Protein AF-A0A9E1ZU64-F1 (afdb_monomer)

Nearest PDB structures (foldseek):
  7afq-assembly1_V  TM=8.718E-01  e=1.870E-03  Escherichia coli O26:H11
  1jos-assembly1_A  TM=7.864E-01  e=3.226E-03  Haemophilus influenzae
  7pnv-assembly1_a  TM=5.314E-01  e=1.349E-02  Mus musculus
  7pnu-assembly1_a  TM=5.863E-01  e=4.015E-02  Mus musculus

Secondary structure (DSSP, 8-state):
-EE-TTSSEEEEEE--TTSTTHHHHHHHHHHHHHHHHHHHHHHHT-SS--EEEEEE--HHHHHHHHHHHHTSHHHHHHHHHHHHHHHHHHHHT--

Foldseek 3Di:
DDADPVRQAEEDADADDPNPPVVVVQVVVVVCQVVVQVVCCVVVVDPHGHRYHYDYDCVVVVVVVVVVVCP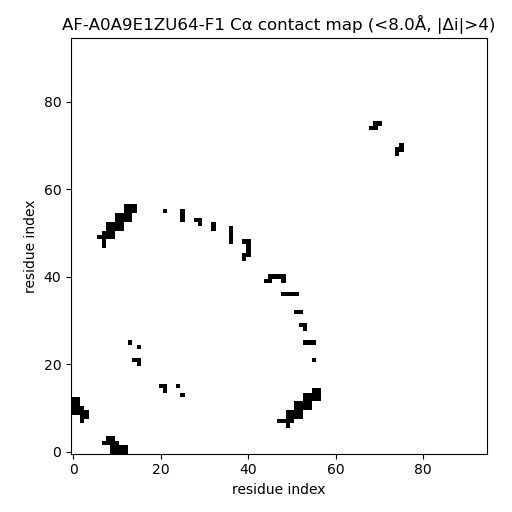DPVNVVVVVVVVVVVVVVVVVVPD

Sequence (95 aa):
VRISPDLKNATAYIMPLGGDQAAEVLEALTRARPFVRKQVGKTMRLRHVPNISFEMDETFDQASKIETLLNDPKVAQDLAAADETLTEESEDHGA

Mean predicted aligned error: 10.08 Å

Radius of gyration: 22.19 Å; Cα contacts (8 Å, |Δi|>4): 74; chains: 1; bounding box: 42×50×46 Å

Solvent-accessible surface area (backbone atoms only — not comparable to full-atom values): 5598 Å² total; per-residue (Å²): 113,49,69,43,96,82,53,54,38,28,42,40,60,45,76,52,87,88,66,5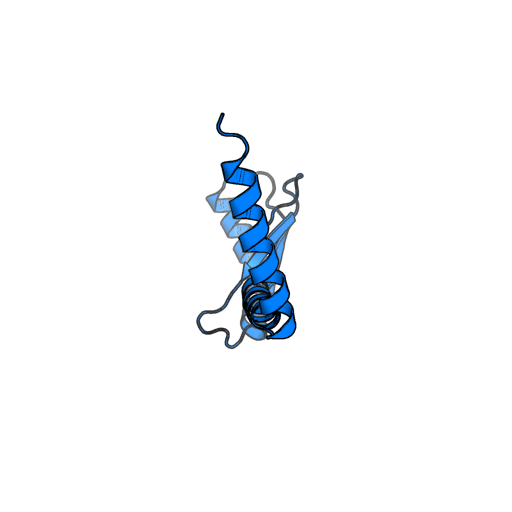6,63,50,68,60,53,51,50,54,49,58,73,40,37,67,59,53,47,52,49,52,27,65,76,68,68,45,95,69,65,39,52,68,47,77,43,74,56,59,65,61,64,50,48,56,51,49,54,54,54,52,66,32,74,73,48,40,54,58,50,54,57,51,52,56,54,56,56,55,62,65,64,70,78,75,125

Structure (mmCIF, N/CA/C/O backbone):
data_AF-A0A9E1ZU64-F1
#
_entry.id   AF-A0A9E1ZU64-F1
#
loop_
_atom_site.group_PDB
_atom_site.id
_atom_site.type_symbol
_atom_site.label_atom_id
_atom_site.label_alt_id
_atom_site.label_comp_id
_atom_site.label_asym_id
_atom_site.label_entity_id
_atom_site.label_seq_id
_atom_site.pdbx_PDB_ins_code
_atom_site.Cartn_x
_atom_site.Cartn_y
_atom_site.Cartn_z
_atom_site.occupancy
_atom_site.B_iso_or_e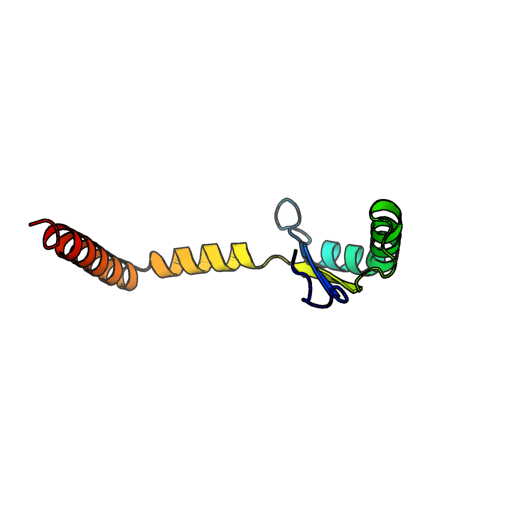quiv
_atom_site.auth_seq_id
_atom_site.auth_comp_id
_atom_site.auth_asym_id
_atom_site.auth_atom_id
_atom_site.pdbx_PDB_model_num
ATOM 1 N N . VAL A 1 1 ? -4.184 3.944 -1.854 1.00 88.75 1 VAL A N 1
ATOM 2 C CA . VAL A 1 1 ? -2.723 3.945 -2.149 1.00 88.75 1 VAL A CA 1
ATOM 3 C C . VAL A 1 1 ? -2.047 4.950 -1.235 1.00 88.75 1 VAL A C 1
ATOM 5 O O . VAL A 1 1 ? -2.580 6.041 -1.080 1.00 88.75 1 VAL A O 1
ATOM 8 N N . ARG A 1 2 ? -0.901 4.602 -0.644 1.00 93.62 2 ARG A N 1
ATOM 9 C CA . ARG A 1 2 ? -0.097 5.486 0.212 1.00 93.62 2 ARG A CA 1
ATOM 10 C C . ARG A 1 2 ? 1.274 5.702 -0.417 1.00 93.62 2 ARG A C 1
ATOM 12 O O . ARG A 1 2 ? 1.887 4.752 -0.885 1.00 93.62 2 ARG A O 1
ATOM 19 N N . ILE A 1 3 ? 1.761 6.937 -0.429 1.00 94.75 3 ILE A N 1
ATOM 20 C CA . ILE A 1 3 ? 3.068 7.290 -0.998 1.00 94.75 3 ILE A CA 1
ATOM 21 C C . ILE A 1 3 ? 3.888 7.989 0.087 1.00 94.75 3 ILE A C 1
ATOM 23 O O . ILE A 1 3 ? 3.342 8.769 0.868 1.00 94.75 3 ILE A O 1
ATOM 27 N N . SER A 1 4 ? 5.184 7.683 0.171 1.00 95.38 4 SER A N 1
ATOM 28 C CA . SER A 1 4 ? 6.086 8.374 1.092 1.00 95.38 4 SER A CA 1
ATOM 29 C C . SER A 1 4 ? 6.282 9.842 0.674 1.00 95.38 4 SER A C 1
ATOM 31 O O . SER A 1 4 ? 6.261 10.140 -0.520 1.00 95.38 4 SER A O 1
ATOM 33 N N . PRO A 1 5 ? 6.523 10.776 1.613 1.00 93.50 5 PRO A N 1
ATOM 34 C CA . PRO A 1 5 ? 6.701 12.196 1.283 1.00 93.50 5 PRO A CA 1
ATOM 35 C C . PRO A 1 5 ? 7.844 12.474 0.295 1.00 93.50 5 PRO A C 1
ATOM 37 O O . PRO A 1 5 ? 7.809 13.453 -0.442 1.00 93.50 5 PRO A O 1
ATOM 40 N N . ASP A 1 6 ? 8.850 11.596 0.257 1.00 93.12 6 ASP A N 1
ATOM 41 C CA . ASP A 1 6 ? 9.989 11.672 -0.662 1.00 93.12 6 ASP A CA 1
ATOM 42 C C . ASP A 1 6 ? 9.740 11.001 -2.028 1.00 93.12 6 ASP A C 1
ATOM 44 O O . ASP A 1 6 ? 10.653 10.931 -2.852 1.00 93.12 6 ASP A O 1
ATOM 48 N N . LEU A 1 7 ? 8.526 10.490 -2.270 1.00 89.81 7 LEU A N 1
ATOM 49 C CA . LEU A 1 7 ? 8.101 9.783 -3.483 1.00 89.81 7 LEU A CA 1
ATOM 50 C C . LEU A 1 7 ? 8.963 8.564 -3.849 1.00 89.81 7 LEU A C 1
ATOM 52 O O . LEU A 1 7 ? 8.928 8.100 -4.990 1.00 89.81 7 LEU A O 1
ATOM 56 N N . LYS A 1 8 ? 9.749 8.024 -2.910 1.00 92.75 8 LYS A N 1
ATOM 57 C CA . LYS A 1 8 ? 10.603 6.855 -3.166 1.00 92.75 8 LYS A CA 1
ATOM 58 C C . LYS A 1 8 ? 9.889 5.535 -2.939 1.00 92.75 8 LYS A C 1
ATOM 60 O O . LYS A 1 8 ? 10.293 4.539 -3.538 1.00 92.75 8 LYS A O 1
ATOM 65 N N . ASN A 1 9 ? 8.845 5.511 -2.116 1.00 95.19 9 ASN A N 1
ATOM 66 C CA . ASN A 1 9 ? 8.094 4.307 -1.778 1.00 95.19 9 ASN A CA 1
ATOM 67 C C . ASN A 1 9 ? 6.595 4.542 -1.976 1.00 95.19 9 ASN A C 1
ATOM 69 O O . ASN A 1 9 ? 6.076 5.617 -1.677 1.00 95.19 9 ASN A O 1
ATOM 73 N N . ALA A 1 10 ? 5.904 3.528 -2.484 1.00 96.19 10 ALA A N 1
ATOM 74 C CA . ALA A 1 10 ? 4.465 3.546 -2.678 1.00 96.19 10 ALA A CA 1
ATOM 75 C C . ALA A 1 10 ? 3.873 2.196 -2.268 1.00 96.19 10 ALA A C 1
ATOM 77 O O . ALA A 1 10 ? 4.291 1.167 -2.787 1.00 96.19 10 ALA A O 1
ATOM 78 N N . THR A 1 11 ? 2.879 2.212 -1.389 1.00 96.06 11 THR A N 1
ATOM 79 C CA . THR A 1 11 ? 2.096 1.040 -0.995 1.00 96.06 11 THR A CA 1
ATOM 80 C C . THR A 1 11 ? 0.748 1.079 -1.707 1.00 96.06 11 THR A C 1
ATOM 82 O O . THR A 1 11 ? -0.047 2.012 -1.528 1.00 96.06 11 THR A O 1
ATOM 85 N N . ALA A 1 12 ? 0.482 0.071 -2.532 1.00 95.00 12 ALA A N 1
ATOM 86 C CA . ALA A 1 12 ? -0.818 -0.150 -3.147 1.00 95.00 12 ALA A CA 1
ATOM 87 C C . ALA A 1 12 ? -1.609 -1.174 -2.321 1.00 95.00 12 ALA A C 1
ATOM 89 O O . ALA A 1 12 ? -1.220 -2.337 -2.246 1.00 95.00 12 ALA A O 1
ATOM 90 N N . TYR A 1 13 ? -2.704 -0.717 -1.712 1.00 93.62 13 TYR A N 1
ATOM 91 C CA . TYR A 1 13 ? -3.651 -1.565 -0.988 1.00 93.62 13 TYR A CA 1
ATOM 92 C C . TYR A 1 13 ? -4.581 -2.272 -1.969 1.00 93.62 13 TYR A C 1
ATOM 94 O O . TYR A 1 13 ? -5.042 -1.647 -2.931 1.00 93.62 13 TYR A O 1
ATOM 102 N N . ILE A 1 14 ? -4.804 -3.566 -1.755 1.00 91.31 14 ILE A N 1
ATOM 103 C CA . ILE A 1 14 ? -5.496 -4.450 -2.690 1.00 91.31 14 ILE A CA 1
ATOM 104 C C . ILE A 1 14 ? -6.608 -5.194 -1.976 1.00 91.31 14 ILE A C 1
ATOM 106 O O . ILE A 1 14 ? -6.418 -5.737 -0.891 1.00 91.31 14 ILE A O 1
ATOM 110 N N . MET A 1 15 ? -7.748 -5.268 -2.649 1.00 89.38 15 MET A N 1
ATOM 111 C CA . MET A 1 15 ? -8.868 -6.103 -2.261 1.00 89.38 15 MET A CA 1
ATOM 112 C C . MET A 1 15 ? -9.327 -6.899 -3.489 1.00 89.38 15 MET A C 1
ATOM 114 O O . MET A 1 15 ? -9.810 -6.299 -4.454 1.00 89.38 15 MET A O 1
ATOM 118 N N . PRO A 1 16 ? -9.130 -8.229 -3.510 1.00 86.75 16 PRO A N 1
ATOM 119 C CA . PRO A 1 16 ? -9.700 -9.084 -4.539 1.00 86.75 16 PRO A CA 1
ATOM 120 C C . PRO A 1 16 ? -11.224 -8.992 -4.538 1.00 86.75 16 PRO A C 1
ATOM 122 O O . PRO A 1 16 ? -11.860 -8.860 -3.490 1.00 86.75 16 PRO A O 1
ATOM 125 N N . LEU A 1 17 ? -11.821 -9.104 -5.722 1.00 83.06 17 LEU A N 1
ATOM 126 C CA . LEU A 1 17 ? -13.272 -9.177 -5.850 1.00 83.06 17 LEU A CA 1
ATOM 127 C C . LEU A 1 17 ? -13.778 -10.446 -5.155 1.00 83.06 17 LEU A C 1
ATOM 129 O O . LEU A 1 17 ? -13.348 -11.544 -5.493 1.00 83.06 17 LEU A O 1
ATOM 133 N N . GLY A 1 18 ? -14.684 -10.275 -4.193 1.00 79.12 18 GLY A N 1
ATOM 134 C CA . GLY A 1 18 ? -15.235 -11.373 -3.394 1.00 79.12 18 GLY A CA 1
ATOM 135 C C . GLY A 1 18 ? -14.404 -11.762 -2.168 1.00 79.12 18 GLY A C 1
ATOM 136 O O . GLY A 1 18 ? -14.826 -12.645 -1.437 1.00 79.12 18 GLY A O 1
ATOM 137 N N . GLY A 1 19 ? -13.256 -11.121 -1.915 1.00 75.38 19 GLY A N 1
ATOM 138 C CA . GLY A 1 19 ? -12.418 -11.394 -0.734 1.00 75.38 19 GLY A CA 1
ATOM 139 C C . GLY A 1 19 ? -11.660 -12.729 -0.763 1.00 75.38 19 GLY A C 1
ATOM 140 O O . GLY A 1 19 ? -10.763 -12.944 0.050 1.00 75.38 19 GLY A O 1
ATOM 141 N N . ASP A 1 20 ? -11.958 -13.600 -1.725 1.00 80.00 20 ASP A N 1
ATOM 142 C CA . ASP A 1 20 ? -11.282 -14.881 -1.891 1.00 80.00 20 ASP A CA 1
ATOM 143 C C . ASP A 1 20 ? -9.857 -14.719 -2.437 1.00 80.00 20 ASP A C 1
ATOM 145 O O . ASP A 1 20 ? -9.528 -13.763 -3.144 1.00 80.00 20 ASP A O 1
ATOM 149 N N . GLN A 1 21 ? -9.004 -15.706 -2.140 1.00 84.62 21 GLN A N 1
ATOM 150 C CA . GLN A 1 21 ? -7.656 -15.843 -2.717 1.00 84.62 21 GLN A CA 1
ATOM 151 C C . GLN A 1 21 ? -6.732 -14.632 -2.472 1.00 84.62 21 GLN A C 1
ATOM 153 O O . GLN A 1 21 ? -5.760 -14.425 -3.197 1.00 84.62 21 GLN A O 1
ATOM 158 N N . ALA A 1 22 ? -6.988 -13.856 -1.414 1.00 86.19 22 ALA A N 1
ATOM 159 C CA . ALA A 1 22 ? -6.182 -12.712 -0.982 1.00 86.19 22 ALA A CA 1
ATOM 160 C C . ALA A 1 22 ? -4.668 -12.965 -1.026 1.00 86.19 22 ALA A C 1
ATOM 162 O O . ALA A 1 22 ? -3.923 -12.208 -1.652 1.00 86.19 22 ALA A O 1
ATOM 163 N N . ALA A 1 23 ? -4.219 -14.058 -0.408 1.00 88.56 23 ALA A N 1
ATOM 164 C CA . ALA A 1 23 ? -2.806 -14.412 -0.345 1.00 88.56 23 ALA A CA 1
ATOM 165 C C . ALA A 1 23 ? -2.212 -14.723 -1.731 1.00 88.56 23 ALA A C 1
ATOM 167 O O . ALA A 1 23 ? -1.135 -14.230 -2.063 1.00 88.56 23 ALA A O 1
ATOM 168 N N . GLU A 1 24 ? -2.928 -15.486 -2.558 1.00 91.75 24 GLU A N 1
ATOM 169 C CA . GLU A 1 24 ? -2.474 -15.873 -3.899 1.00 91.75 24 GLU A CA 1
ATOM 170 C C . GLU A 1 24 ? -2.394 -14.662 -4.837 1.00 91.75 24 GLU A C 1
ATOM 172 O O . GLU A 1 24 ? -1.421 -14.494 -5.576 1.00 91.75 24 GLU A O 1
ATOM 177 N N . VAL A 1 25 ? -3.387 -13.770 -4.771 1.00 92.25 25 VAL A N 1
ATOM 178 C CA . VAL A 1 25 ? -3.400 -12.514 -5.531 1.00 92.25 25 VAL A CA 1
ATOM 179 C C . VAL A 1 25 ? -2.247 -11.613 -5.095 1.00 92.25 25 VAL A C 1
ATOM 181 O O . VAL A 1 25 ? -1.539 -11.059 -5.942 1.00 92.25 25 VAL A O 1
ATOM 184 N N . LEU A 1 26 ? -2.019 -11.486 -3.786 1.00 92.94 26 LEU A N 1
ATOM 185 C CA . LEU A 1 26 ? -0.920 -10.696 -3.242 1.00 92.94 26 LEU A CA 1
ATOM 186 C C . LEU A 1 26 ? 0.443 -11.235 -3.698 1.00 92.94 26 LEU A C 1
ATOM 188 O O . LEU A 1 26 ? 1.317 -10.461 -4.102 1.00 92.94 26 LEU A O 1
ATOM 192 N N . GLU A 1 27 ? 0.626 -12.555 -3.679 1.00 94.56 27 GLU A N 1
ATOM 193 C CA . GLU A 1 27 ? 1.847 -13.211 -4.147 1.00 94.56 27 GLU A CA 1
ATOM 194 C C . GLU A 1 27 ? 2.060 -12.990 -5.651 1.00 94.56 27 GLU A C 1
ATOM 196 O O . GLU A 1 27 ? 3.140 -12.561 -6.081 1.00 94.56 27 GLU A O 1
ATOM 201 N N . ALA A 1 28 ? 1.016 -13.201 -6.458 1.00 95.00 28 ALA A N 1
ATOM 202 C CA . ALA A 1 28 ? 1.058 -12.991 -7.901 1.00 95.00 28 ALA A CA 1
ATOM 203 C C . ALA A 1 28 ? 1.440 -11.544 -8.254 1.00 95.00 28 ALA A C 1
ATOM 205 O O . ALA A 1 28 ? 2.285 -11.307 -9.125 1.00 95.00 28 ALA A O 1
ATOM 206 N N . LEU A 1 29 ? 0.880 -10.565 -7.542 1.00 94.56 29 LEU A N 1
ATOM 207 C CA . LEU A 1 29 ? 1.191 -9.152 -7.746 1.00 94.56 29 LEU A CA 1
ATOM 208 C C . LEU A 1 29 ? 2.593 -8.794 -7.267 1.00 94.56 29 LEU A C 1
ATOM 210 O O . LEU A 1 29 ? 3.319 -8.084 -7.967 1.00 94.56 29 LEU A O 1
ATOM 214 N N . THR A 1 30 ? 3.029 -9.358 -6.142 1.00 94.94 30 THR A N 1
ATOM 215 C CA . THR A 1 30 ? 4.403 -9.210 -5.649 1.00 94.94 30 THR A CA 1
ATOM 216 C C . THR A 1 30 ? 5.412 -9.714 -6.679 1.00 94.94 30 THR A C 1
ATOM 218 O O . THR A 1 30 ? 6.388 -9.020 -6.978 1.00 94.94 30 THR A O 1
ATOM 221 N N . ARG A 1 31 ? 5.141 -10.856 -7.323 1.00 96.69 31 ARG A N 1
ATOM 222 C CA . ARG 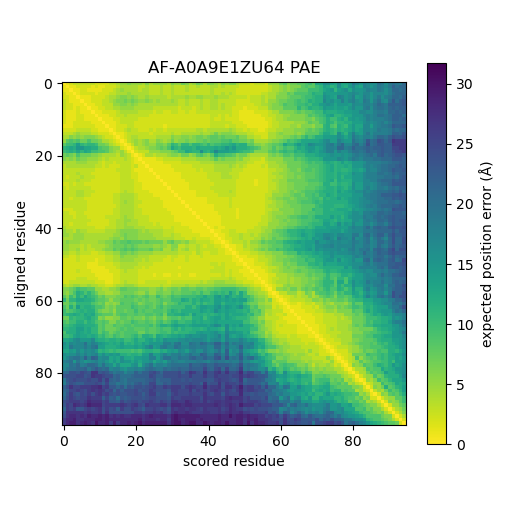A 1 31 ? 5.950 -11.369 -8.438 1.00 96.69 31 ARG A CA 1
ATOM 223 C C . ARG A 1 31 ? 5.895 -10.457 -9.668 1.00 96.69 31 ARG A C 1
ATOM 225 O O . ARG A 1 31 ? 6.912 -10.254 -10.332 1.00 96.69 31 ARG A O 1
ATOM 232 N N . ALA A 1 32 ? 4.736 -9.868 -9.960 1.00 96.62 32 ALA A N 1
ATOM 233 C CA . ALA A 1 32 ? 4.539 -8.936 -11.071 1.00 96.62 32 ALA A CA 1
ATOM 234 C C . ALA A 1 32 ? 5.069 -7.509 -10.803 1.00 96.62 32 ALA A C 1
ATOM 236 O O . ALA A 1 32 ? 5.075 -6.671 -11.710 1.00 96.62 32 ALA A O 1
ATOM 237 N N . ARG A 1 33 ? 5.575 -7.211 -9.600 1.00 95.88 33 ARG A N 1
ATOM 238 C CA . ARG A 1 33 ? 6.085 -5.886 -9.203 1.00 95.88 33 ARG A CA 1
ATOM 239 C C . ARG A 1 33 ? 7.028 -5.230 -10.227 1.00 95.88 33 ARG A C 1
ATOM 241 O O . ARG A 1 33 ? 6.843 -4.038 -10.495 1.00 95.88 33 ARG A O 1
ATOM 248 N N . PRO A 1 34 ? 8.017 -5.922 -10.837 1.00 95.69 34 PRO A N 1
ATOM 249 C CA . PRO A 1 34 ? 8.897 -5.298 -11.828 1.00 95.69 34 PRO A CA 1
ATOM 250 C C . PRO A 1 34 ? 8.147 -4.845 -13.086 1.00 95.69 34 PRO A C 1
ATOM 252 O O . PRO A 1 34 ? 8.437 -3.778 -13.629 1.00 95.69 34 PRO A O 1
ATOM 255 N N . PHE A 1 35 ? 7.160 -5.630 -13.524 1.00 96.44 35 PHE A N 1
ATOM 256 C CA . PHE A 1 35 ? 6.312 -5.301 -14.667 1.00 96.44 35 PHE A CA 1
ATOM 257 C C . PHE A 1 35 ? 5.476 -4.048 -14.385 1.00 96.44 35 PHE A C 1
ATOM 259 O O . PHE A 1 35 ? 5.508 -3.100 -15.171 1.00 96.44 35 PHE A O 1
ATOM 266 N N . VAL A 1 36 ? 4.814 -3.995 -13.224 1.00 94.88 36 VAL A N 1
ATOM 267 C CA . VAL A 1 36 ? 4.006 -2.836 -12.810 1.00 94.88 36 VAL A CA 1
ATOM 268 C C . VAL A 1 36 ? 4.873 -1.582 -12.691 1.00 94.88 36 VAL A C 1
ATOM 270 O O . VAL A 1 36 ? 4.536 -0.546 -13.263 1.00 94.88 36 VAL A O 1
ATOM 273 N N . ARG A 1 37 ? 6.043 -1.675 -12.041 1.00 94.38 37 ARG A N 1
ATOM 274 C CA . ARG A 1 37 ? 7.009 -0.562 -11.950 1.00 94.38 37 ARG A CA 1
ATOM 275 C C . ARG A 1 37 ? 7.407 -0.037 -13.329 1.00 94.38 37 ARG A C 1
ATOM 277 O O . ARG A 1 37 ? 7.412 1.175 -13.545 1.00 94.38 37 ARG A O 1
ATOM 284 N N . LYS A 1 38 ? 7.712 -0.930 -14.274 1.00 94.6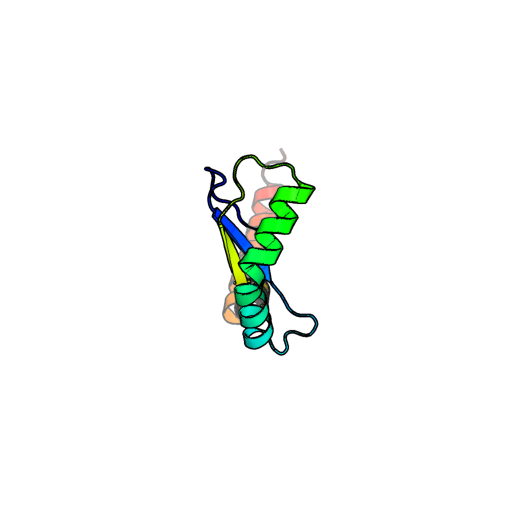2 38 LYS A N 1
ATOM 285 C CA . LYS A 1 38 ? 8.064 -0.548 -15.649 1.00 94.62 38 LYS A CA 1
ATOM 286 C C . LYS A 1 38 ? 6.914 0.192 -16.334 1.00 94.62 38 LYS A C 1
ATOM 288 O O . LYS A 1 38 ? 7.148 1.216 -16.976 1.00 94.62 38 LYS A O 1
ATOM 293 N N . GLN A 1 39 ? 5.688 -0.305 -16.184 1.00 95.56 39 GLN A N 1
ATOM 294 C CA . GLN A 1 39 ? 4.520 0.292 -16.819 1.00 95.56 39 GLN A CA 1
ATOM 295 C C . GLN A 1 39 ? 4.192 1.669 -16.238 1.00 95.56 39 GLN A C 1
ATOM 297 O O . GLN A 1 39 ? 3.983 2.610 -16.998 1.00 95.56 39 GLN A O 1
ATOM 302 N N . VAL A 1 40 ? 4.240 1.824 -14.913 1.00 93.12 40 VAL A N 1
ATOM 303 C CA . VAL A 1 40 ? 4.041 3.120 -14.244 1.00 93.12 40 VAL A CA 1
ATOM 304 C C . VAL A 1 40 ? 5.077 4.140 -14.713 1.00 93.12 40 VAL A C 1
ATOM 306 O O . VAL A 1 40 ? 4.714 5.252 -15.093 1.00 93.12 40 VAL A O 1
ATOM 309 N N . GLY A 1 41 ? 6.356 3.756 -14.770 1.00 93.94 41 GLY A N 1
ATOM 310 C CA . GLY A 1 41 ? 7.413 4.633 -15.278 1.00 93.94 41 GLY A CA 1
ATOM 311 C C . GLY A 1 41 ? 7.179 5.083 -16.719 1.00 93.94 41 GLY A C 1
ATOM 312 O O . GLY A 1 41 ? 7.347 6.262 -17.029 1.00 93.94 41 GLY A O 1
ATOM 313 N N . LYS A 1 42 ? 6.736 4.163 -17.585 1.00 93.25 42 LYS A N 1
ATOM 314 C CA . LYS A 1 42 ? 6.438 4.454 -18.993 1.00 93.25 42 LYS A CA 1
ATOM 315 C C . LYS A 1 42 ? 5.237 5.391 -19.146 1.00 93.25 42 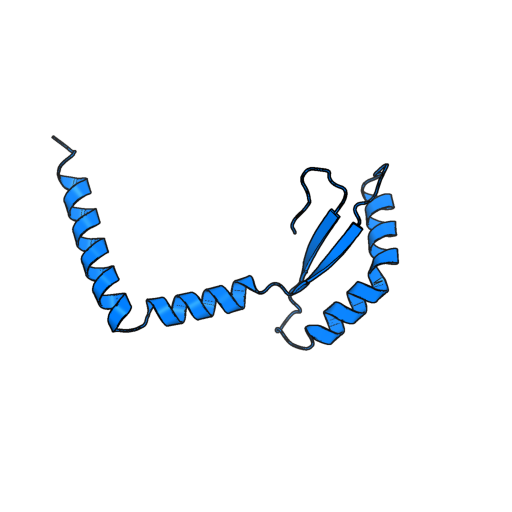LYS A C 1
ATOM 317 O O . LYS A 1 42 ? 5.320 6.350 -19.908 1.00 93.25 42 LYS A O 1
ATOM 322 N N . THR A 1 43 ? 4.142 5.125 -18.436 1.00 94.50 43 THR A N 1
ATOM 323 C CA . THR A 1 43 ? 2.896 5.896 -18.550 1.00 94.50 43 THR A CA 1
ATOM 324 C C . THR A 1 43 ? 3.032 7.289 -1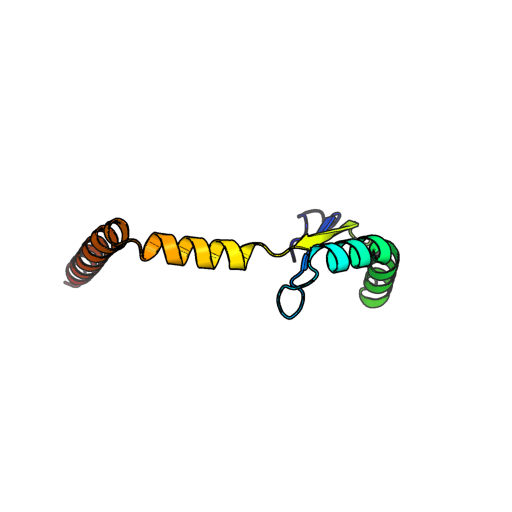7.943 1.00 94.50 43 THR A C 1
ATOM 326 O O . THR A 1 43 ? 2.588 8.263 -18.543 1.00 94.50 43 THR A O 1
ATOM 329 N N . MET A 1 44 ? 3.684 7.404 -16.784 1.00 91.44 44 MET A N 1
ATOM 330 C CA . MET A 1 44 ? 3.789 8.671 -16.050 1.00 91.44 44 MET A CA 1
ATOM 331 C C . MET A 1 44 ? 5.051 9.482 -16.378 1.00 91.44 44 MET A C 1
ATOM 333 O O . MET A 1 44 ? 5.217 10.577 -15.851 1.00 91.44 44 MET A O 1
ATOM 337 N N . ARG A 1 45 ? 5.948 8.968 -17.236 1.00 91.19 45 ARG A N 1
ATOM 338 C CA . ARG A 1 45 ? 7.217 9.619 -17.627 1.00 91.19 45 ARG A CA 1
ATOM 339 C C . ARG A 1 45 ? 8.081 10.038 -16.425 1.00 91.19 45 ARG A C 1
ATOM 341 O O . ARG A 1 45 ? 8.712 11.093 -16.429 1.00 91.19 45 ARG A O 1
ATOM 348 N N . LEU A 1 46 ? 8.109 9.207 -15.384 1.00 87.88 46 LEU A N 1
ATOM 349 C CA . LEU A 1 46 ? 8.844 9.497 -14.153 1.00 87.88 46 LEU A CA 1
ATOM 350 C C . LEU A 1 46 ? 10.352 9.330 -14.353 1.00 87.88 46 LEU A C 1
ATOM 352 O O . LEU A 1 46 ? 10.805 8.329 -14.906 1.00 87.88 46 LEU A O 1
ATOM 356 N N . ARG A 1 47 ? 11.141 10.266 -13.808 1.00 87.06 47 ARG A N 1
ATOM 357 C CA . ARG A 1 47 ? 12.606 10.127 -13.739 1.00 87.06 47 ARG A CA 1
ATOM 358 C C . ARG A 1 47 ? 13.023 8.987 -12.807 1.00 87.06 47 ARG A C 1
ATOM 360 O O . ARG A 1 47 ? 13.967 8.266 -13.103 1.00 87.06 47 ARG A O 1
ATOM 367 N N . HIS A 1 48 ? 12.316 8.839 -11.688 1.00 90.12 48 HIS A N 1
ATOM 368 C CA . HIS A 1 48 ? 12.507 7.764 -10.719 1.00 90.12 48 HIS A CA 1
ATOM 369 C C . HIS A 1 48 ? 11.150 7.171 -10.372 1.00 90.12 48 HIS A C 1
ATOM 371 O O . HIS A 1 48 ? 10.248 7.885 -9.943 1.00 90.12 48 HIS A O 1
ATOM 377 N N . VAL A 1 49 ? 11.007 5.863 -10.571 1.00 93.56 49 VAL A N 1
ATOM 378 C CA . VAL A 1 49 ? 9.779 5.151 -10.218 1.00 93.56 49 VAL A CA 1
ATOM 379 C C . VAL A 1 49 ? 9.871 4.694 -8.759 1.00 93.56 49 VAL A C 1
ATOM 381 O O . VAL A 1 49 ? 10.838 3.991 -8.425 1.00 93.56 49 VAL A O 1
ATOM 384 N N . PRO A 1 50 ? 8.880 5.016 -7.906 1.00 94.44 50 PRO A N 1
ATOM 385 C CA . PRO A 1 50 ? 8.868 4.589 -6.511 1.00 94.44 50 PRO A CA 1
ATOM 386 C C . PRO A 1 50 ? 8.894 3.071 -6.392 1.00 94.44 50 PRO A C 1
ATOM 388 O O . PRO A 1 50 ? 8.321 2.352 -7.217 1.00 94.44 50 PRO A O 1
ATOM 391 N N . ASN A 1 51 ? 9.538 2.562 -5.348 1.00 94.50 51 ASN A N 1
ATOM 392 C CA . ASN A 1 51 ? 9.415 1.173 -4.935 1.00 94.50 51 ASN A CA 1
ATOM 393 C C . ASN A 1 51 ? 7.958 0.886 -4.572 1.00 94.50 51 ASN A C 1
ATOM 395 O O . ASN A 1 51 ? 7.470 1.367 -3.558 1.00 94.50 51 ASN A O 1
ATOM 399 N N . ILE A 1 52 ? 7.285 0.112 -5.423 1.00 95.88 52 ILE A N 1
ATOM 400 C CA . ILE A 1 52 ? 5.890 -0.283 -5.217 1.00 95.88 52 ILE A CA 1
ATOM 401 C C . ILE A 1 52 ? 5.859 -1.533 -4.338 1.00 95.88 52 ILE A C 1
ATOM 403 O O . ILE A 1 52 ? 6.472 -2.528 -4.721 1.00 95.88 52 ILE A O 1
ATOM 407 N N . SER A 1 53 ? 5.176 -1.488 -3.201 1.00 95.31 53 SER A N 1
ATOM 408 C CA . SER A 1 53 ? 4.750 -2.655 -2.424 1.00 95.31 53 SER A CA 1
ATOM 409 C C . SER A 1 53 ? 3.246 -2.862 -2.583 1.00 95.31 53 SER A C 1
ATOM 411 O O . SER A 1 53 ? 2.506 -1.929 -2.907 1.00 95.31 53 SER A O 1
ATOM 413 N N . PHE A 1 54 ? 2.812 -4.100 -2.382 1.00 95.69 54 PHE A N 1
ATOM 414 C CA . PHE A 1 54 ? 1.407 -4.479 -2.372 1.00 95.69 54 PHE A CA 1
ATOM 415 C C . PHE A 1 54 ? 1.067 -4.985 -0.980 1.00 95.69 54 PHE A C 1
ATOM 417 O O . PHE A 1 54 ? 1.854 -5.732 -0.401 1.00 95.69 54 PHE A O 1
ATOM 424 N N . GLU A 1 55 ? -0.070 -4.553 -0.455 1.00 93.06 55 GLU A N 1
ATOM 425 C CA . GLU A 1 55 ? -0.582 -4.940 0.860 1.00 93.06 55 GLU A CA 1
ATOM 426 C C . GLU A 1 55 ? -2.089 -5.179 0.741 1.00 93.06 55 GLU A C 1
ATOM 428 O O . GLU A 1 55 ? -2.746 -4.568 -0.105 1.00 93.06 55 GLU A O 1
ATOM 433 N N . MET A 1 56 ? -2.639 -6.080 1.553 1.00 91.00 56 MET A N 1
ATOM 434 C CA . MET A 1 56 ? -4.088 -6.262 1.616 1.00 91.00 56 MET A CA 1
ATOM 435 C C . MET A 1 56 ? -4.729 -5.055 2.295 1.00 91.00 56 MET A C 1
ATOM 437 O O . MET A 1 56 ? -4.153 -4.461 3.206 1.00 91.00 56 MET A O 1
ATOM 441 N N . ASP A 1 57 ? -5.909 -4.672 1.825 1.00 88.56 57 ASP A N 1
ATOM 442 C CA . ASP A 1 57 ? -6.685 -3.620 2.465 1.00 88.56 57 ASP A CA 1
ATOM 443 C C . ASP A 1 57 ? -7.458 -4.181 3.670 1.00 88.56 57 ASP A C 1
ATOM 445 O O . ASP A 1 57 ? -8.507 -4.797 3.513 1.00 88.56 57 ASP A O 1
ATOM 449 N N . GLU A 1 58 ? -6.929 -3.973 4.877 1.00 80.50 58 GLU A N 1
ATOM 450 C CA . GLU A 1 58 ? -7.559 -4.402 6.137 1.00 80.50 58 GLU A CA 1
ATOM 451 C C . GLU A 1 58 ? -8.636 -3.420 6.636 1.00 80.50 58 GLU A C 1
ATOM 453 O O . GLU A 1 58 ? -9.259 -3.651 7.673 1.00 80.50 58 GLU A O 1
ATOM 458 N N . THR A 1 59 ? -8.866 -2.294 5.948 1.00 77.94 59 THR A N 1
ATOM 459 C CA . THR A 1 59 ? -9.758 -1.239 6.461 1.00 77.94 59 THR A CA 1
ATOM 460 C C . THR A 1 59 ? -11.209 -1.699 6.597 1.00 77.94 59 THR A C 1
ATOM 462 O O . THR A 1 59 ? -11.885 -1.285 7.538 1.00 77.94 59 THR A O 1
ATOM 465 N N . PHE A 1 60 ? -11.673 -2.595 5.724 1.00 71.56 60 PHE A N 1
ATOM 466 C CA . PHE A 1 60 ? -13.028 -3.148 5.790 1.00 71.56 60 PHE A CA 1
ATOM 467 C C . PHE A 1 60 ? -13.218 -4.102 6.971 1.00 71.56 60 PHE A C 1
ATOM 469 O O . PHE A 1 60 ? -14.200 -3.971 7.700 1.00 71.56 60 PHE A O 1
ATOM 476 N N . ASP A 1 61 ? -12.260 -4.999 7.214 1.00 76.44 61 ASP A N 1
ATOM 477 C CA . ASP A 1 61 ? -12.308 -5.915 8.358 1.00 76.44 61 ASP A CA 1
ATOM 478 C C . ASP A 1 61 ? -12.339 -5.136 9.677 1.00 76.44 61 ASP A C 1
ATOM 480 O O . ASP A 1 61 ? -13.095 -5.456 10.600 1.00 76.44 61 ASP A O 1
ATOM 484 N N . GLN A 1 62 ? -11.552 -4.058 9.755 1.00 78.44 62 GLN A N 1
ATOM 485 C CA . GLN A 1 62 ? -11.562 -3.175 10.915 1.00 78.44 62 GLN A CA 1
ATOM 486 C C . GLN A 1 62 ? -12.873 -2.395 11.036 1.00 78.44 62 GLN A C 1
ATOM 488 O O . GLN A 1 62 ? -13.377 -2.262 12.148 1.00 78.44 62 GLN A O 1
ATOM 493 N N . ALA A 1 63 ? -13.458 -1.921 9.933 1.00 79.88 63 ALA A N 1
ATOM 494 C CA . ALA A 1 63 ? -14.743 -1.227 9.956 1.00 79.88 63 ALA A CA 1
ATOM 495 C C . ALA A 1 63 ? -15.868 -2.125 10.494 1.00 79.88 63 ALA A C 1
ATOM 497 O O . ALA A 1 63 ? -16.559 -1.723 11.427 1.00 79.88 63 ALA A O 1
ATOM 498 N N . SER A 1 64 ? -15.995 -3.366 10.004 1.00 81.12 64 SER A N 1
ATOM 499 C CA . SER A 1 64 ? -16.986 -4.319 10.532 1.00 81.12 64 SER A CA 1
ATOM 500 C C . SER A 1 64 ? -16.745 -4.663 12.001 1.00 81.12 64 SER A C 1
ATOM 502 O O . SER A 1 64 ? -17.692 -4.818 12.776 1.00 81.12 64 SER A O 1
ATOM 504 N N . LYS A 1 65 ? -15.480 -4.761 12.423 1.00 83.94 65 LYS A N 1
ATOM 505 C CA . LYS A 1 65 ? -15.141 -4.985 13.831 1.00 83.94 65 LYS A CA 1
ATOM 506 C C . LYS A 1 65 ? -15.531 -3.795 14.707 1.00 83.94 65 LYS A C 1
ATOM 508 O O . LYS A 1 65 ? -16.084 -4.001 15.783 1.00 83.94 65 LYS A O 1
ATOM 513 N N . ILE A 1 66 ? -15.259 -2.572 14.254 1.00 87.25 66 ILE A N 1
ATOM 514 C CA . ILE A 1 66 ? -15.670 -1.344 14.941 1.00 87.25 66 ILE A CA 1
ATOM 515 C C . ILE A 1 66 ? -17.194 -1.296 15.036 1.00 87.25 66 ILE A C 1
ATOM 517 O O . ILE A 1 66 ? -17.714 -1.110 16.126 1.00 87.25 66 ILE A O 1
ATOM 521 N N . GLU A 1 67 ? -17.911 -1.542 13.943 1.00 85.69 67 GLU A N 1
ATOM 522 C CA . GLU A 1 67 ? -19.376 -1.563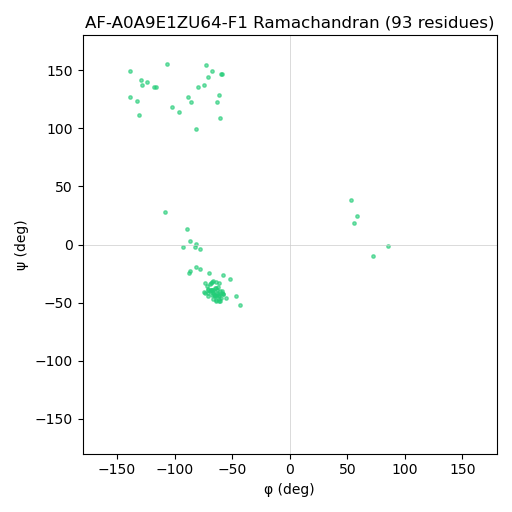 13.925 1.00 85.69 67 GLU A CA 1
ATOM 523 C C . GLU A 1 67 ? -19.947 -2.605 14.895 1.00 85.69 67 GLU A C 1
ATOM 525 O O . GLU A 1 67 ? -20.889 -2.326 15.631 1.00 85.69 67 GLU A O 1
ATOM 530 N N . THR A 1 68 ? -19.329 -3.784 14.980 1.00 88.50 68 THR A N 1
ATOM 531 C CA . THR A 1 68 ? -19.715 -4.809 15.960 1.00 88.50 68 THR A CA 1
ATOM 532 C C . THR A 1 68 ? -19.507 -4.329 17.399 1.00 88.50 68 THR A C 1
ATOM 534 O O . THR A 1 68 ? -20.357 -4.567 18.251 1.00 88.50 68 THR A O 1
ATOM 537 N N . LEU A 1 69 ? -18.389 -3.651 17.679 1.00 88.25 69 LEU A N 1
ATOM 538 C CA . LEU A 1 69 ? -18.074 -3.129 19.012 1.00 88.25 69 LEU A CA 1
ATOM 539 C C . LEU A 1 69 ? -18.964 -1.942 19.405 1.00 88.25 69 LEU A C 1
ATOM 541 O O . LEU A 1 69 ? -19.362 -1.849 20.560 1.00 88.25 69 LEU A O 1
ATOM 545 N N . LEU A 1 70 ? -19.288 -1.051 18.464 1.00 88.56 70 LEU A N 1
ATOM 546 C CA . LEU A 1 70 ? -20.185 0.085 18.697 1.00 88.56 70 LEU A CA 1
ATOM 547 C C . LEU A 1 70 ? -21.629 -0.368 18.951 1.00 88.56 70 LEU A C 1
ATOM 549 O O . LEU A 1 70 ? -22.330 0.252 19.743 1.00 88.56 70 LEU A O 1
ATOM 553 N N . ASN A 1 71 ? -22.053 -1.470 18.325 1.00 87.19 71 ASN A N 1
ATOM 554 C CA . ASN A 1 71 ? -23.365 -2.080 18.543 1.00 87.19 71 ASN A CA 1
ATOM 555 C C . ASN A 1 71 ? -23.434 -2.979 19.794 1.00 87.19 71 ASN A C 1
ATOM 557 O O . ASN A 1 71 ? -24.486 -3.565 20.063 1.00 87.19 71 ASN A O 1
ATOM 561 N N . ASP A 1 72 ? -22.347 -3.117 20.564 1.00 90.44 72 ASP A N 1
ATOM 562 C CA . ASP A 1 72 ? -22.397 -3.824 21.846 1.00 90.44 72 ASP A CA 1
ATOM 563 C C . ASP A 1 72 ? -23.381 -3.090 22.778 1.00 90.44 72 ASP A C 1
ATOM 565 O O . ASP A 1 72 ? -23.244 -1.879 22.964 1.00 90.44 72 ASP A O 1
ATOM 569 N N . PRO A 1 73 ? -24.355 -3.785 23.399 1.00 84.44 73 PRO A N 1
ATOM 570 C CA . PRO A 1 73 ? -25.362 -3.163 24.255 1.00 84.44 73 PRO A CA 1
ATOM 571 C C . PRO A 1 73 ? -24.798 -2.261 25.356 1.00 84.44 73 PRO A C 1
ATOM 573 O O . PRO A 1 73 ? -25.470 -1.317 25.761 1.00 84.44 73 PRO A O 1
ATOM 576 N N . LYS A 1 74 ? -23.587 -2.542 25.855 1.00 85.38 74 LYS A N 1
ATOM 577 C CA . LYS A 1 74 ? -22.925 -1.697 26.859 1.00 85.38 74 LYS A CA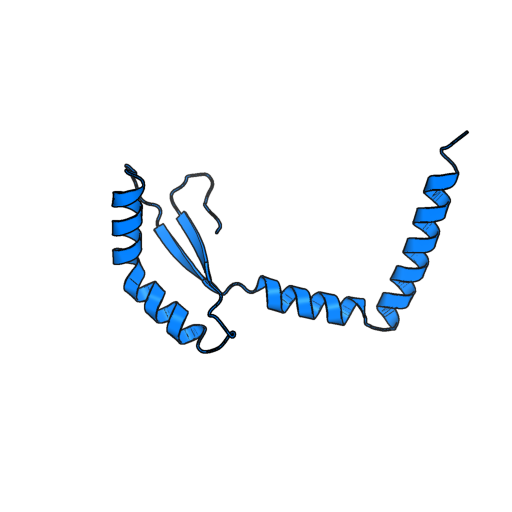 1
ATOM 578 C C . LYS A 1 74 ? -22.395 -0.400 26.255 1.00 85.38 74 LYS A C 1
ATOM 580 O O . LYS A 1 74 ? -22.550 0.650 26.856 1.00 85.38 74 LYS A O 1
ATOM 585 N N . VAL A 1 75 ? -21.797 -0.476 25.067 1.00 85.50 75 VAL A N 1
ATOM 586 C CA . VAL A 1 75 ? -21.212 0.678 24.368 1.00 85.50 75 VAL A CA 1
ATOM 587 C C . VAL A 1 75 ? -22.310 1.563 23.776 1.00 85.50 75 VAL A C 1
ATOM 589 O O . VAL A 1 75 ? -22.247 2.782 23.885 1.00 85.50 75 VAL A O 1
ATOM 592 N N . ALA A 1 76 ? -23.357 0.961 23.210 1.00 82.94 76 ALA A N 1
ATOM 593 C CA . ALA A 1 76 ? -24.491 1.679 22.638 1.00 82.94 76 ALA A CA 1
ATOM 594 C C . ALA A 1 76 ? -25.253 2.530 23.674 1.00 82.94 76 ALA A C 1
ATOM 596 O O . ALA A 1 76 ? -25.746 3.602 23.333 1.00 82.94 76 ALA A O 1
ATOM 597 N N . GLN A 1 77 ? -25.327 2.085 24.937 1.00 81.56 77 GLN A N 1
ATOM 598 C CA . GLN A 1 77 ? -25.926 2.868 26.030 1.00 81.56 77 GLN A CA 1
ATOM 599 C C . GLN A 1 77 ? -25.131 4.144 26.331 1.00 81.56 77 GLN A C 1
ATOM 601 O O . GLN A 1 77 ? -25.726 5.209 26.479 1.00 81.56 77 GLN A O 1
ATOM 606 N N . ASP A 1 78 ? -23.800 4.047 26.364 1.00 78.06 78 ASP A N 1
ATOM 607 C CA . ASP A 1 78 ? -22.920 5.192 26.621 1.00 78.06 78 ASP A CA 1
ATOM 608 C C . ASP A 1 78 ? -22.930 6.192 25.451 1.00 78.06 78 ASP A C 1
ATOM 610 O O . ASP A 1 78 ? -22.861 7.403 25.658 1.00 78.06 78 ASP A O 1
ATOM 614 N N . LEU A 1 79 ? -23.065 5.698 24.215 1.00 76.25 79 LEU A N 1
ATOM 615 C CA . LEU A 1 79 ? -23.184 6.542 23.022 1.00 76.25 79 LEU A CA 1
ATOM 616 C C . LEU A 1 79 ? -24.520 7.295 22.969 1.00 76.25 79 LEU A C 1
ATOM 618 O O . LEU A 1 79 ? -24.527 8.469 22.615 1.00 76.25 79 LEU A O 1
ATOM 622 N N . ALA A 1 80 ? -25.630 6.656 23.353 1.00 73.81 80 ALA A N 1
ATOM 623 C CA . ALA A 1 80 ? -26.939 7.311 23.399 1.00 73.81 80 ALA A CA 1
ATOM 624 C C . ALA A 1 80 ? -26.977 8.466 24.417 1.00 73.81 80 ALA A C 1
ATOM 626 O O . ALA A 1 80 ? -27.536 9.519 24.128 1.00 73.81 80 ALA A O 1
ATOM 627 N N . ALA A 1 81 ? -26.328 8.299 25.574 1.00 67.88 81 ALA A N 1
ATOM 628 C CA . ALA A 1 81 ? -26.224 9.355 26.581 1.00 67.88 81 ALA A CA 1
ATOM 629 C C . ALA A 1 81 ? -25.343 10.536 26.123 1.00 67.88 81 ALA A C 1
ATOM 631 O O . ALA A 1 81 ? -25.613 11.680 26.481 1.00 67.88 81 ALA A O 1
ATOM 632 N N . ALA A 1 82 ? -24.300 10.270 25.327 1.00 63.84 82 ALA A N 1
ATOM 633 C CA . ALA A 1 82 ? -23.426 11.309 24.783 1.00 63.84 82 ALA A CA 1
ATOM 634 C C . ALA A 1 82 ? -24.107 12.141 23.678 1.00 63.84 82 ALA A C 1
ATOM 636 O O . ALA A 1 82 ? -23.881 13.351 23.594 1.00 63.84 82 ALA A O 1
ATOM 637 N N . ASP A 1 83 ? -24.949 11.512 22.852 1.00 61.50 83 ASP A N 1
ATOM 638 C CA . ASP A 1 83 ? -25.677 12.187 21.769 1.00 61.50 83 ASP A CA 1
ATOM 639 C C . ASP A 1 83 ? -26.718 13.177 22.328 1.00 61.50 83 ASP A C 1
ATOM 641 O O . ASP A 1 83 ? -26.806 14.304 21.846 1.00 61.50 83 ASP A O 1
ATOM 645 N N . GLU A 1 84 ? -27.411 12.819 23.421 1.00 60.94 84 GLU A N 1
ATOM 646 C CA . GLU A 1 84 ? -28.341 13.721 24.125 1.00 60.94 84 GLU A CA 1
ATOM 647 C C . GLU A 1 84 ? -27.628 14.965 24.691 1.00 60.94 84 GLU A C 1
ATOM 649 O O . GLU A 1 84 ? -28.103 16.088 24.503 1.00 60.94 84 GLU A O 1
ATOM 654 N N . THR A 1 85 ? -26.440 14.807 25.289 1.00 59.56 85 THR A N 1
ATOM 655 C CA . THR A 1 85 ? -25.660 15.942 25.824 1.00 59.56 85 THR A CA 1
ATOM 656 C C . THR A 1 85 ? -25.132 16.900 24.750 1.00 59.56 85 THR A C 1
ATOM 658 O O . THR A 1 85 ? -25.027 18.100 24.993 1.00 59.56 85 THR A O 1
ATOM 661 N N . LEU A 1 86 ? -24.828 16.402 23.545 1.00 61.31 86 LEU A N 1
ATOM 662 C CA . LEU A 1 86 ? -24.353 17.229 22.427 1.00 61.31 86 LEU A CA 1
ATOM 663 C C . LEU A 1 86 ? -25.481 18.071 21.814 1.00 61.31 86 LEU A C 1
ATOM 665 O O . LEU A 1 86 ? -25.239 19.194 21.367 1.00 61.31 86 LEU A O 1
ATOM 669 N N . THR A 1 87 ? -26.713 17.554 21.813 1.00 58.44 87 THR A N 1
ATOM 670 C CA . THR A 1 87 ? -27.896 18.327 21.418 1.00 58.44 87 THR A CA 1
ATOM 671 C C . THR A 1 87 ? -28.196 19.465 22.393 1.00 58.44 87 THR A C 1
ATOM 673 O O . THR A 1 87 ? -28.450 20.579 21.937 1.00 58.44 87 THR A O 1
ATOM 676 N N . GLU A 1 88 ? -28.070 19.245 23.704 1.00 58.03 88 GLU A N 1
ATOM 677 C CA . GLU A 1 88 ? -28.356 20.268 24.724 1.00 58.03 88 GLU A CA 1
ATOM 678 C C . GLU A 1 88 ? -27.350 21.441 24.713 1.00 58.03 88 GLU A C 1
ATOM 680 O O . GLU A 1 88 ? -27.752 22.600 24.812 1.00 58.03 88 GLU A O 1
ATOM 685 N N . GLU A 1 89 ? -26.049 21.192 24.510 1.00 57.75 89 GLU A N 1
ATOM 686 C CA . GLU A 1 89 ? -25.030 22.264 24.454 1.00 57.75 89 GLU A CA 1
ATOM 687 C C . GLU A 1 89 ? -25.136 23.152 23.196 1.00 57.75 89 GLU A C 1
ATOM 689 O O . GLU A 1 89 ? -24.708 24.315 23.197 1.00 57.75 89 GLU A O 1
ATOM 694 N N . SER A 1 90 ? -25.719 22.618 22.117 1.00 56.81 90 SER A N 1
ATOM 695 C CA . SER A 1 90 ? -25.913 23.339 20.854 1.00 56.81 90 SER A CA 1
ATOM 696 C C . SER A 1 90 ? -27.094 24.322 20.880 1.00 56.81 90 SER A C 1
ATOM 698 O O . SER A 1 90 ? -27.108 25.275 20.098 1.00 56.81 90 SER A O 1
ATOM 700 N N . GLU A 1 91 ? -28.045 24.139 21.803 1.00 57.97 91 GLU A N 1
ATOM 701 C CA . GLU A 1 91 ? -29.222 25.002 21.967 1.00 57.97 91 GLU A CA 1
ATOM 702 C C . GLU A 1 91 ? -28.962 26.220 22.883 1.00 57.97 91 GLU A C 1
ATOM 704 O O . GLU A 1 91 ? -29.624 27.246 22.729 1.00 57.97 91 GLU A O 1
ATOM 709 N N . ASP A 1 92 ? -27.962 26.167 23.776 1.00 57.88 92 ASP A N 1
ATOM 710 C CA . ASP A 1 92 ? -27.660 27.235 24.756 1.00 57.88 92 ASP A CA 1
ATOM 711 C C . ASP A 1 92 ? -26.832 28.411 24.182 1.00 57.88 92 ASP A C 1
ATOM 713 O O . ASP A 1 92 ? -26.850 29.524 24.702 1.00 57.88 92 ASP A O 1
ATOM 717 N N . HIS A 1 93 ? -26.141 28.228 23.050 1.00 58.41 93 HIS A N 1
ATOM 718 C CA . HIS A 1 93 ? -25.284 29.268 22.445 1.00 58.41 93 HIS A CA 1
ATOM 719 C C . HIS A 1 93 ? -26.015 30.195 21.444 1.00 58.41 93 HIS A C 1
ATOM 721 O O . HIS A 1 93 ? -25.373 30.919 20.678 1.00 58.41 93 HIS A O 1
ATOM 727 N N . GLY A 1 94 ? -27.352 30.168 21.426 1.00 57.09 94 GLY A N 1
ATOM 728 C CA . GLY A 1 94 ? -28.209 30.870 20.462 1.00 57.09 94 GLY A CA 1
ATOM 729 C C . GLY A 1 94 ? -28.990 32.087 20.984 1.00 57.09 94 GLY A C 1
ATOM 730 O O . GLY A 1 94 ? -30.057 32.359 20.429 1.00 57.09 94 GLY A O 1
ATOM 731 N N . ALA A 1 95 ? -28.515 32.806 22.013 1.00 43.84 95 ALA A N 1
ATOM 732 C CA . ALA A 1 95 ? -29.170 34.007 22.567 1.00 43.84 95 ALA A CA 1
ATOM 733 C C . ALA A 1 95 ? -28.280 35.262 22.558 1.00 43.84 95 ALA A C 1
ATOM 735 O O . ALA A 1 95 ? -27.087 35.160 22.923 1.00 43.84 95 ALA A O 1
#

pLDDT: mean 84.4, std 12.72, range [43.84, 96.69]